Protein AF-A0A1Y1N274-F1 (afdb_monomer)

Sequence (161 aa):
GIPAISVYADGRWSKRSYGHSYNALSGTAVIIGMRTKQVLYLGVKNKYCSICARAVNRNEPAKEHLCYKNHDGSATTMEADILVDGFKQSEHNGLRYKRLIGDGDTNVMAKIRTMVPYGSTVEKVECVNHCLKNFTKNLYAIKKNVKGVTLRARQLLSPDK

Solvent-accessible surface area (backbone atoms only — not comparable to full-atom values): 9289 Å² total; per-residue (Å²): 132,75,52,67,42,49,28,36,42,56,66,50,55,79,45,88,53,93,86,80,56,74,72,35,48,33,28,35,25,39,34,27,34,60,86,78,69,41,82,75,37,77,37,76,35,16,60,58,44,73,64,52,53,51,15,61,75,67,77,44,83,56,73,93,70,93,74,70,52,73,42,87,72,59,39,79,48,34,39,36,52,36,48,40,53,46,54,48,51,33,47,77,72,57,32,42,68,40,30,46,32,24,74,88,59,64,66,37,57,54,48,28,39,74,74,28,98,68,23,77,69,44,42,82,40,74,35,66,71,57,53,51,53,54,53,52,53,51,54,56,52,54,53,73,71,40,90,94,63,55,72,70,68,39,55,73,74,47,82,86,128

Organism: Photinus pyralis (NCBI:txid7054)

Radius of gyration: 20.92 Å; Cα contacts (8 Å, |Δi|>4): 250; chains: 1; bounding box: 55×32×63 Å

pLDDT: mean 89.76, std 8.44, range [56.28, 98.0]

Structure (mmCIF, N/CA/C/O backbone):
data_AF-A0A1Y1N274-F1
#
_entry.id   AF-A0A1Y1N274-F1
#
loop_
_atom_site.group_PDB
_atom_site.id
_atom_site.type_symbol
_atom_site.label_atom_id
_atom_site.label_alt_id
_atom_site.label_comp_id
_atom_site.label_asym_id
_atom_site.label_entity_id
_atom_site.label_seq_id
_atom_site.pdbx_PDB_ins_code
_atom_site.Cartn_x
_atom_site.Cartn_y
_atom_site.Cartn_z
_atom_site.occupancy
_atom_site.B_iso_or_equiv
_atom_site.auth_seq_id
_atom_site.auth_comp_id
_atom_site.auth_asym_id
_atom_site.auth_atom_id
_atom_site.pdbx_PDB_model_num
ATOM 1 N N . GLY A 1 1 ? -25.002 1.516 -12.076 1.00 82.88 1 GLY A N 1
ATOM 2 C CA . GLY A 1 1 ? -23.921 2.216 -11.347 1.00 82.88 1 GLY A CA 1
ATOM 3 C C . GLY A 1 1 ? -22.775 1.256 -11.098 1.00 82.88 1 GLY A C 1
ATOM 4 O O . GLY A 1 1 ? -23.021 0.058 -11.108 1.00 82.88 1 GLY A O 1
ATOM 5 N N . ILE A 1 2 ? -21.550 1.752 -10.898 1.00 92.25 2 ILE A N 1
ATOM 6 C CA . ILE A 1 2 ? -20.383 0.901 -10.603 1.00 92.25 2 ILE A CA 1
ATOM 7 C C . ILE A 1 2 ? -20.463 0.437 -9.134 1.00 92.25 2 ILE A C 1
ATOM 9 O O . ILE A 1 2 ? -20.597 1.298 -8.258 1.00 92.25 2 ILE A O 1
ATOM 13 N N . PRO A 1 3 ? -20.423 -0.877 -8.835 1.00 95.00 3 PRO A N 1
ATOM 14 C CA . PRO A 1 3 ? -20.455 -1.378 -7.464 1.00 95.00 3 PRO A CA 1
ATOM 15 C C . PRO A 1 3 ? -19.247 -0.883 -6.665 1.00 95.00 3 PRO A C 1
ATOM 17 O O . PRO A 1 3 ? -18.145 -0.748 -7.197 1.00 95.00 3 PRO A O 1
ATOM 20 N N . ALA A 1 4 ? -19.447 -0.637 -5.370 1.00 96.12 4 ALA A N 1
ATOM 21 C CA . ALA A 1 4 ? -18.392 -0.158 -4.491 1.00 96.12 4 ALA A CA 1
ATOM 22 C C . ALA A 1 4 ? -18.300 -0.984 -3.204 1.00 96.12 4 ALA A C 1
ATOM 24 O O . ALA A 1 4 ? -19.317 -1.288 -2.581 1.00 96.12 4 ALA A O 1
ATOM 25 N N . ILE A 1 5 ? -17.079 -1.329 -2.793 1.00 97.25 5 ILE A N 1
ATOM 26 C CA . ILE A 1 5 ? -16.820 -2.186 -1.627 1.00 97.25 5 ILE A CA 1
ATOM 27 C C . ILE A 1 5 ? -15.818 -1.558 -0.658 1.00 97.25 5 ILE A C 1
ATOM 29 O O . ILE A 1 5 ? -15.102 -0.615 -0.987 1.00 97.25 5 ILE A O 1
ATOM 33 N N . SER A 1 6 ? -15.763 -2.095 0.558 1.00 97.69 6 SER A N 1
ATOM 34 C CA . SER A 1 6 ? -14.691 -1.809 1.514 1.00 97.69 6 SER A CA 1
ATOM 35 C C . SER A 1 6 ? -13.558 -2.815 1.344 1.00 97.69 6 SER A C 1
ATOM 37 O O . SER A 1 6 ? -13.808 -4.005 1.121 1.00 97.69 6 SER A O 1
ATOM 39 N N . VAL A 1 7 ? -12.323 -2.345 1.480 1.00 97.38 7 VAL A N 1
ATOM 40 C CA . VAL A 1 7 ? -11.117 -3.161 1.335 1.00 97.38 7 VAL A CA 1
ATOM 41 C C . VAL A 1 7 ? -10.163 -2.928 2.494 1.00 97.38 7 VAL A C 1
ATOM 43 O O . VAL A 1 7 ? -10.113 -1.835 3.055 1.00 97.38 7 VAL A O 1
ATOM 46 N N . TYR A 1 8 ? -9.408 -3.965 2.834 1.00 96.00 8 TYR A N 1
ATOM 47 C CA . TYR A 1 8 ? -8.184 -3.833 3.607 1.00 96.00 8 TYR A CA 1
ATOM 48 C C . TYR A 1 8 ? -7.013 -3.596 2.660 1.00 96.00 8 TYR A C 1
ATOM 50 O O . TYR A 1 8 ? -6.997 -4.161 1.563 1.00 96.00 8 TYR A O 1
ATOM 58 N N . ALA A 1 9 ? -6.029 -2.819 3.091 1.00 94.75 9 ALA A N 1
ATOM 59 C CA . ALA A 1 9 ? -4.746 -2.735 2.414 1.00 94.75 9 ALA A CA 1
ATOM 60 C C . ALA A 1 9 ? -3.601 -2.709 3.417 1.00 94.75 9 ALA A C 1
ATOM 62 O O . ALA A 1 9 ? -3.738 -2.131 4.495 1.00 94.75 9 ALA A O 1
ATOM 63 N N . ASP A 1 10 ? -2.498 -3.343 3.035 1.00 91.75 10 ASP A N 1
ATOM 64 C CA . ASP A 1 10 ? -1.258 -3.336 3.803 1.00 91.75 10 ASP A CA 1
ATOM 65 C C . ASP A 1 10 ? -0.051 -3.508 2.873 1.00 91.75 10 ASP A C 1
ATOM 67 O O . ASP A 1 10 ? -0.1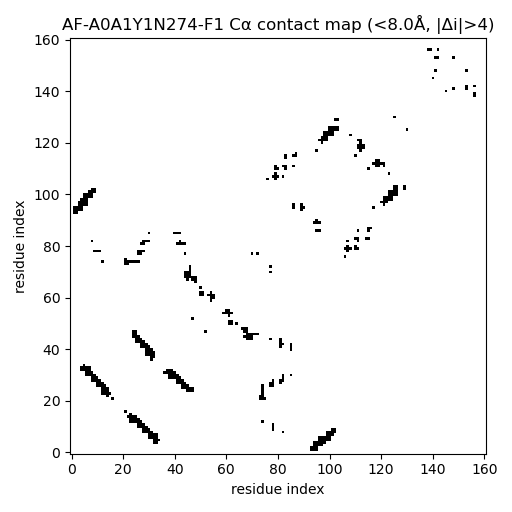44 -4.120 1.797 1.00 91.75 10 ASP A O 1
ATOM 71 N N . GLY A 1 11 ? 1.080 -2.967 3.312 1.00 91.50 11 GLY A N 1
ATOM 72 C CA . GLY A 1 11 ? 2.361 -2.967 2.632 1.00 91.50 11 GLY A CA 1
ATOM 73 C C . GLY A 1 11 ? 3.434 -3.707 3.427 1.00 91.50 11 GLY A C 1
ATOM 74 O O . GLY A 1 11 ? 3.537 -3.638 4.648 1.00 91.50 11 GLY A O 1
ATOM 75 N N . ARG A 1 12 ? 4.319 -4.403 2.718 1.00 91.19 12 ARG A N 1
ATOM 76 C CA . ARG A 1 12 ? 5.517 -5.023 3.275 1.00 91.19 12 ARG A CA 1
ATOM 77 C C . ARG A 1 12 ? 6.740 -4.643 2.465 1.00 91.19 12 ARG A C 1
ATOM 79 O O . ARG A 1 12 ? 6.718 -4.580 1.241 1.00 91.19 12 ARG A O 1
ATOM 86 N N . TRP A 1 13 ? 7.852 -4.491 3.168 1.00 92.12 13 TRP A N 1
ATOM 87 C CA . TRP A 1 13 ? 9.158 -4.239 2.580 1.00 92.12 13 TRP A CA 1
ATOM 88 C C . TRP A 1 13 ? 10.085 -5.436 2.756 1.00 92.12 13 TRP A C 1
ATOM 90 O O . TRP A 1 13 ? 10.025 -6.147 3.763 1.00 92.12 13 TRP A O 1
ATOM 100 N N . SER A 1 14 ? 10.985 -5.632 1.790 1.00 90.81 14 SER A N 1
ATOM 101 C CA . SER A 1 14 ? 11.998 -6.695 1.836 1.00 90.81 14 SER A CA 1
ATOM 102 C C . SER A 1 14 ? 13.004 -6.520 2.974 1.00 90.81 14 SER A C 1
ATOM 104 O O . SER A 1 14 ? 13.619 -7.487 3.415 1.00 90.81 14 SER A O 1
ATOM 106 N N . LYS A 1 15 ? 13.140 -5.295 3.493 1.00 86.75 15 LYS A N 1
ATOM 107 C CA . LYS A 1 15 ? 13.954 -4.977 4.663 1.00 86.75 15 LYS A CA 1
ATOM 108 C C . LYS A 1 15 ? 13.076 -4.403 5.766 1.00 86.75 15 LYS A C 1
ATOM 110 O O . LYS A 1 15 ? 12.412 -3.387 5.574 1.00 86.75 15 LYS A O 1
ATOM 115 N N . ARG A 1 16 ? 13.117 -5.030 6.943 1.00 75.69 16 ARG A N 1
ATOM 116 C CA . ARG A 1 16 ? 12.453 -4.514 8.143 1.00 75.69 16 ARG A CA 1
ATOM 117 C C . ARG A 1 16 ? 13.192 -3.277 8.657 1.00 75.69 16 ARG A C 1
ATOM 119 O O . ARG A 1 16 ? 14.416 -3.282 8.763 1.00 75.69 16 ARG A O 1
ATOM 126 N N . SER A 1 17 ? 12.440 -2.242 9.016 1.00 71.19 17 SER A N 1
ATOM 127 C CA . SER A 1 17 ? 12.945 -1.027 9.657 1.00 71.19 17 SER A CA 1
ATOM 128 C C . SER A 1 17 ? 12.174 -0.780 10.946 1.00 71.19 17 SER A C 1
ATOM 130 O O . SER A 1 17 ? 10.948 -0.818 10.942 1.00 71.19 17 SER A O 1
ATOM 132 N N . TYR A 1 18 ? 12.878 -0.497 12.041 1.00 67.88 18 TYR A N 1
ATOM 133 C CA . TYR A 1 18 ? 12.275 -0.060 13.307 1.00 67.88 18 TYR A CA 1
ATOM 134 C C . TYR A 1 18 ? 12.257 1.474 13.416 1.00 67.88 18 TYR A C 1
ATOM 136 O O . TYR A 1 18 ? 12.542 2.031 14.467 1.00 67.88 18 TYR A O 1
ATOM 144 N N . GLY A 1 19 ? 11.971 2.164 12.306 1.00 63.94 19 GLY A N 1
ATOM 145 C CA . GLY A 1 19 ? 11.900 3.630 12.255 1.00 63.94 19 GLY A CA 1
ATOM 146 C C . GLY A 1 19 ? 13.214 4.346 11.926 1.00 63.94 19 GLY A C 1
ATOM 147 O O . GLY A 1 19 ? 13.249 5.572 11.954 1.00 63.94 19 GLY A O 1
ATOM 148 N N . HIS A 1 20 ? 14.276 3.609 11.581 1.00 66.69 20 HIS A N 1
ATOM 149 C CA . HIS A 1 20 ? 15.616 4.178 11.358 1.00 66.69 20 HIS A CA 1
ATOM 150 C C . HIS A 1 20 ? 16.167 3.991 9.935 1.00 66.69 20 HIS A C 1
ATOM 152 O O . HIS A 1 20 ? 17.105 4.678 9.552 1.00 66.69 20 HIS A O 1
ATOM 158 N N . SER A 1 21 ? 15.615 3.075 9.130 1.00 70.38 21 SER A N 1
ATOM 159 C CA . SER A 1 21 ? 16.195 2.699 7.831 1.00 70.38 21 SER A CA 1
ATOM 160 C C . SER A 1 21 ? 15.124 2.499 6.752 1.00 70.38 21 SER A C 1
ATOM 162 O O . SER A 1 21 ? 14.665 1.386 6.525 1.00 70.38 21 SER A O 1
ATOM 164 N N . TYR A 1 22 ? 14.751 3.556 6.029 1.00 77.62 22 TYR A N 1
ATOM 165 C CA . TYR A 1 22 ? 13.738 3.523 4.955 1.00 77.62 22 TYR A CA 1
ATOM 166 C C . TYR A 1 22 ? 14.330 3.208 3.565 1.00 77.62 22 TYR A C 1
ATOM 168 O O . TYR A 1 22 ? 13.988 3.841 2.566 1.00 77.62 22 TYR A O 1
ATOM 176 N N . ASN A 1 23 ? 15.256 2.248 3.492 1.00 86.00 23 ASN A N 1
ATOM 177 C CA . ASN A 1 23 ? 16.044 1.948 2.287 1.00 86.00 23 ASN A CA 1
ATOM 178 C C . ASN A 1 23 ? 15.798 0.548 1.708 1.00 86.00 23 ASN A C 1
ATOM 180 O O . ASN A 1 23 ? 16.678 -0.019 1.062 1.00 86.00 23 ASN A O 1
ATOM 184 N N . ALA A 1 24 ? 14.618 -0.023 1.945 1.00 90.69 24 ALA A N 1
ATOM 185 C CA . ALA A 1 24 ? 14.246 -1.279 1.312 1.00 90.69 24 ALA A CA 1
ATOM 186 C C . ALA A 1 24 ? 14.270 -1.150 -0.221 1.00 90.69 24 ALA A C 1
ATOM 188 O O . ALA A 1 24 ? 13.827 -0.150 -0.792 1.00 90.69 24 ALA A O 1
ATOM 189 N N . LEU A 1 25 ? 14.813 -2.176 -0.874 1.00 93.12 25 LEU A N 1
ATOM 190 C CA . LEU A 1 25 ? 14.973 -2.217 -2.328 1.00 93.12 25 LEU A CA 1
ATOM 191 C C . LEU A 1 25 ? 13.743 -2.784 -3.037 1.00 93.12 25 LEU A C 1
ATOM 193 O O . LEU A 1 25 ? 13.600 -2.579 -4.239 1.00 93.12 25 LEU A O 1
ATOM 197 N N . SER A 1 26 ? 12.858 -3.446 -2.295 1.00 93.75 26 SER A N 1
ATOM 198 C CA . SER A 1 26 ? 11.611 -4.000 -2.807 1.00 93.75 26 SER A CA 1
ATOM 199 C C . SER A 1 26 ? 10.493 -3.796 -1.795 1.00 93.75 26 SER A C 1
ATOM 201 O O . SER A 1 26 ? 10.712 -3.893 -0.581 1.00 93.75 26 SER A O 1
ATOM 203 N N . GLY A 1 27 ? 9.303 -3.536 -2.314 1.00 94.56 27 GLY A N 1
ATOM 204 C CA . GLY A 1 27 ? 8.067 -3.394 -1.565 1.00 94.56 27 GLY A CA 1
ATOM 205 C C . GLY A 1 27 ? 6.944 -4.141 -2.266 1.00 94.56 27 GLY A C 1
ATOM 206 O O . GLY A 1 27 ? 6.920 -4.269 -3.491 1.00 94.56 27 GLY A O 1
ATOM 207 N N . THR A 1 28 ? 6.016 -4.650 -1.478 1.00 95.38 28 THR A N 1
ATOM 208 C CA . THR A 1 28 ? 4.832 -5.366 -1.938 1.00 95.38 28 THR A CA 1
ATOM 209 C C . THR A 1 28 ? 3.651 -4.838 -1.158 1.00 95.38 28 THR A C 1
ATOM 211 O O . THR A 1 28 ? 3.765 -4.660 0.047 1.00 95.38 28 THR A O 1
ATOM 214 N N . ALA A 1 29 ? 2.526 -4.599 -1.815 1.00 95.56 29 ALA A N 1
ATOM 215 C CA . ALA A 1 29 ? 1.293 -4.250 -1.128 1.00 95.56 29 ALA A CA 1
ATOM 216 C C . ALA A 1 29 ? 0.135 -5.056 -1.701 1.00 95.56 29 ALA A C 1
ATOM 218 O O . ALA A 1 29 ? 0.150 -5.461 -2.870 1.00 95.56 29 ALA A O 1
ATOM 219 N N . VAL A 1 30 ? -0.844 -5.314 -0.845 1.00 96.94 30 VAL A N 1
ATOM 220 C CA . VAL A 1 30 ? -1.997 -6.156 -1.147 1.00 96.94 30 VAL A CA 1
ATOM 221 C C . VAL A 1 30 ? -3.280 -5.397 -0.844 1.00 96.94 30 VAL A C 1
ATOM 223 O O . VAL A 1 30 ? -3.353 -4.658 0.133 1.00 96.94 30 VAL A O 1
ATOM 226 N N . ILE A 1 31 ? -4.299 -5.596 -1.677 1.00 97.50 31 ILE A N 1
ATOM 227 C CA . ILE A 1 31 ? -5.668 -5.144 -1.425 1.00 97.50 31 ILE A CA 1
ATOM 228 C C . ILE A 1 31 ? -6.531 -6.384 -1.242 1.00 97.50 31 ILE A C 1
ATOM 230 O O . ILE A 1 31 ? -6.539 -7.277 -2.090 1.00 97.50 31 ILE A O 1
ATOM 234 N N . ILE A 1 32 ? -7.264 -6.444 -0.135 1.00 97.81 32 ILE A N 1
ATOM 235 C CA . ILE A 1 32 ? -8.086 -7.593 0.249 1.00 97.81 32 ILE A CA 1
ATOM 236 C C . ILE A 1 32 ? -9.528 -7.131 0.440 1.00 97.81 32 ILE A C 1
ATOM 238 O O . ILE A 1 32 ? -9.795 -6.149 1.130 1.00 97.81 32 ILE A O 1
ATOM 242 N N . GLY A 1 33 ? -10.489 -7.851 -0.135 1.00 97.62 33 GLY A N 1
ATOM 243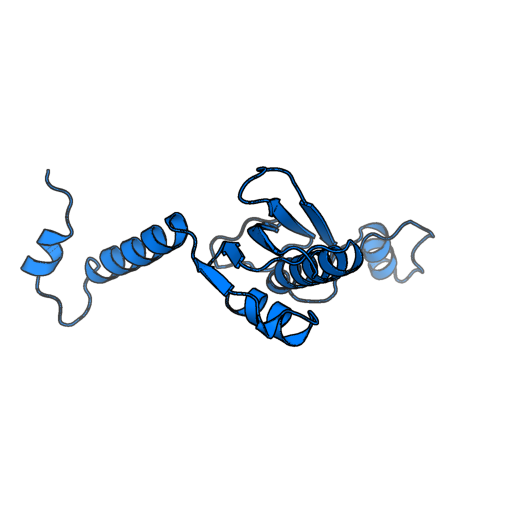 C CA . GLY A 1 33 ? -11.908 -7.546 0.035 1.00 97.62 33 GLY A CA 1
ATOM 244 C C . GLY A 1 33 ? -12.341 -7.700 1.493 1.00 97.62 33 GLY A C 1
ATOM 245 O O . GLY A 1 33 ? -12.178 -8.768 2.083 1.00 97.62 33 GLY A O 1
ATOM 246 N N . MET A 1 34 ? -12.947 -6.666 2.086 1.00 96.75 34 MET A N 1
ATOM 247 C CA . MET A 1 34 ? -13.308 -6.694 3.509 1.00 96.75 34 MET A CA 1
ATOM 248 C C . MET A 1 34 ? -14.293 -7.821 3.838 1.00 96.75 34 MET A C 1
ATOM 250 O O . MET A 1 34 ? -14.173 -8.463 4.883 1.00 96.75 34 MET A O 1
ATOM 254 N N . ARG A 1 35 ? -15.266 -8.055 2.949 1.00 96.56 35 ARG A N 1
ATOM 255 C CA . ARG A 1 35 ? -16.316 -9.068 3.121 1.00 96.56 35 ARG A CA 1
ATOM 256 C C . ARG A 1 35 ? -15.868 -10.454 2.667 1.00 96.56 35 ARG A C 1
ATOM 258 O O . ARG A 1 35 ? -16.069 -11.413 3.397 1.00 96.56 35 ARG A O 1
ATOM 265 N N . THR A 1 36 ? -15.274 -10.551 1.479 1.00 96.56 36 THR A N 1
ATOM 266 C CA . THR A 1 36 ? -14.893 -11.835 0.866 1.00 96.56 36 THR A CA 1
ATOM 267 C C . THR A 1 36 ? -13.607 -12.410 1.442 1.00 96.56 36 THR A C 1
ATOM 269 O O . THR A 1 36 ? -13.374 -13.604 1.312 1.00 96.56 36 THR A O 1
ATOM 272 N N . LYS A 1 37 ? -12.762 -11.565 2.052 1.00 96.94 37 LYS A N 1
ATOM 273 C CA . LYS A 1 37 ? -11.408 -11.905 2.517 1.00 96.94 37 LYS A CA 1
ATOM 274 C C . LYS A 1 37 ? -10.478 -12.400 1.402 1.00 96.94 37 LYS A C 1
ATOM 276 O O . LYS A 1 37 ? -9.420 -12.951 1.683 1.00 96.94 37 LYS A O 1
ATOM 281 N N . GLN A 1 38 ? -10.851 -12.180 0.143 1.00 97.25 38 GLN A N 1
ATOM 282 C CA . GLN A 1 38 ? -10.056 -12.565 -1.018 1.00 97.25 38 GLN A CA 1
ATOM 283 C C . GLN A 1 38 ? -9.082 -11.457 -1.405 1.00 97.25 38 GLN A C 1
ATOM 285 O O . GLN A 1 38 ? -9.390 -10.270 -1.261 1.00 97.25 38 GLN A O 1
ATOM 290 N N . VAL A 1 39 ? -7.925 -11.855 -1.930 1.00 97.19 39 VAL A N 1
ATOM 291 C CA . VAL A 1 39 ? -6.955 -10.934 -2.525 1.00 97.19 39 VAL A CA 1
ATOM 292 C C . VAL A 1 39 ? -7.541 -10.390 -3.823 1.00 97.19 39 VAL A C 1
ATOM 294 O O . VAL A 1 39 ? -7.823 -11.146 -4.747 1.00 97.19 39 VAL A O 1
ATOM 297 N N . LEU A 1 40 ? -7.741 -9.077 -3.871 1.00 97.31 40 LEU A N 1
ATOM 298 C CA . LEU A 1 40 ? -8.251 -8.360 -5.039 1.00 97.31 40 LEU A CA 1
ATOM 299 C C . LEU A 1 40 ? -7.117 -7.797 -5.892 1.00 97.31 40 LEU A C 1
ATOM 301 O O . LEU A 1 40 ? -7.276 -7.623 -7.095 1.00 97.31 40 LEU A O 1
ATOM 305 N N . TYR A 1 41 ? -5.983 -7.493 -5.263 1.00 98.00 41 TYR A N 1
ATOM 306 C CA . TYR A 1 41 ? -4.812 -6.970 -5.944 1.00 98.00 41 TYR A CA 1
ATOM 307 C C . TYR A 1 41 ? -3.543 -7.282 -5.156 1.00 98.00 41 TYR A C 1
ATOM 309 O O . TYR A 1 41 ? -3.536 -7.199 -3.927 1.00 98.00 41 TYR A O 1
ATOM 317 N N . LEU A 1 42 ? -2.468 -7.594 -5.871 1.00 97.31 42 LEU A N 1
ATOM 318 C CA . LEU A 1 42 ? -1.116 -7.730 -5.345 1.00 97.31 42 LEU A CA 1
ATOM 319 C C . LEU A 1 42 ? -0.186 -7.007 -6.312 1.00 97.31 42 LEU A C 1
ATOM 321 O O . LEU A 1 42 ? -0.150 -7.345 -7.493 1.00 97.31 42 LEU A O 1
ATOM 325 N N . GLY A 1 43 ? 0.586 -6.048 -5.816 1.00 96.88 43 GLY A N 1
ATOM 326 C CA . GLY A 1 43 ? 1.596 -5.387 -6.632 1.00 96.88 43 GLY A CA 1
ATOM 327 C C . GLY A 1 43 ? 2.955 -5.370 -5.958 1.00 96.88 43 GLY A C 1
ATOM 328 O O . GLY A 1 43 ? 3.069 -5.390 -4.732 1.00 96.88 43 GLY A O 1
ATOM 329 N N . VAL A 1 44 ? 3.993 -5.344 -6.791 1.00 96.25 44 VAL A N 1
ATOM 330 C CA . VAL A 1 44 ? 5.395 -5.367 -6.371 1.00 96.25 44 VAL A CA 1
ATOM 331 C C . VAL A 1 44 ? 6.131 -4.209 -7.032 1.00 96.25 44 VAL A C 1
ATOM 333 O O . VAL A 1 44 ? 6.074 -4.033 -8.251 1.00 96.25 44 VAL A O 1
ATOM 336 N N . LYS A 1 45 ? 6.851 -3.431 -6.222 1.00 95.75 45 LYS A N 1
ATOM 337 C CA . LYS A 1 45 ? 7.735 -2.357 -6.676 1.00 95.75 45 LYS A CA 1
ATOM 338 C C . LYS A 1 45 ? 9.169 -2.672 -6.276 1.00 95.75 45 LYS A C 1
ATOM 340 O O . LYS A 1 45 ? 9.444 -2.927 -5.105 1.00 95.75 45 LYS A O 1
ATOM 345 N N . ASN A 1 46 ? 10.091 -2.630 -7.233 1.00 94.94 46 ASN A N 1
ATOM 346 C CA . ASN A 1 46 ? 11.512 -2.878 -7.020 1.00 94.94 46 ASN A CA 1
ATOM 347 C C . ASN A 1 46 ? 12.348 -1.696 -7.508 1.00 94.94 46 ASN A C 1
ATOM 349 O O . ASN A 1 46 ? 12.197 -1.222 -8.631 1.00 94.94 46 ASN A O 1
ATOM 353 N N . LYS A 1 47 ? 13.300 -1.292 -6.671 1.00 93.94 47 LYS A N 1
ATOM 354 C CA . LYS A 1 47 ? 14.343 -0.300 -6.964 1.00 93.94 47 LYS A CA 1
ATOM 355 C C . LYS A 1 47 ? 15.638 -0.916 -7.463 1.00 93.94 47 LYS A C 1
ATOM 357 O O . LYS A 1 47 ? 16.513 -0.203 -7.946 1.00 93.94 47 LYS A O 1
ATOM 362 N N . TYR A 1 48 ? 15.792 -2.223 -7.293 1.00 92.69 48 TYR A N 1
ATOM 363 C CA . TYR A 1 48 ? 17.045 -2.911 -7.539 1.00 92.69 48 TYR A CA 1
ATOM 364 C C . TYR A 1 48 ? 16.866 -4.043 -8.540 1.00 92.69 48 TYR A C 1
ATOM 366 O O . TYR A 1 48 ? 15.951 -4.853 -8.426 1.00 92.69 48 TYR A O 1
ATOM 374 N N . CYS A 1 49 ? 17.798 -4.114 -9.485 1.00 94.44 49 CYS A N 1
ATOM 375 C CA . CYS A 1 49 ? 18.018 -5.268 -10.338 1.00 94.44 49 CYS A CA 1
ATOM 376 C C . CYS A 1 49 ? 19.512 -5.599 -10.298 1.00 94.44 49 CYS A C 1
ATOM 378 O O . CYS A 1 49 ? 20.346 -4.727 -10.549 1.00 94.44 49 CYS A O 1
ATOM 380 N N . SER A 1 50 ? 19.855 -6.850 -9.988 1.00 93.38 50 SER A N 1
ATOM 381 C CA . SER A 1 50 ? 21.247 -7.292 -9.850 1.00 93.38 50 SER A CA 1
ATOM 382 C C . SER A 1 50 ? 22.018 -7.232 -11.169 1.00 93.38 50 SER A C 1
ATOM 384 O O . SER A 1 50 ? 23.193 -6.874 -11.168 1.00 93.38 50 SER A O 1
ATOM 386 N N . ILE A 1 51 ? 21.361 -7.533 -12.293 1.00 94.50 51 ILE A N 1
ATOM 387 C CA . ILE A 1 51 ? 21.963 -7.482 -13.631 1.00 94.50 51 ILE A CA 1
ATOM 388 C C . ILE A 1 51 ? 22.295 -6.030 -13.991 1.00 94.50 51 ILE A C 1
ATOM 390 O O . ILE A 1 51 ? 23.438 -5.735 -14.333 1.00 94.50 51 ILE A O 1
ATOM 394 N N . CYS A 1 52 ? 21.338 -5.115 -13.806 1.00 94.06 52 CYS A N 1
ATOM 395 C CA . CYS A 1 52 ? 21.551 -3.682 -14.022 1.00 94.06 52 CYS A CA 1
ATOM 396 C C . CYS A 1 52 ? 22.649 -3.122 -13.106 1.00 94.06 52 CYS A C 1
ATOM 398 O O . CYS A 1 52 ? 23.548 -2.430 -13.569 1.00 94.06 52 CYS A O 1
ATOM 400 N N . ALA A 1 53 ? 22.606 -3.443 -11.809 1.00 94.00 53 ALA A N 1
ATOM 401 C CA . ALA A 1 53 ? 23.577 -2.934 -10.843 1.00 94.00 53 ALA A CA 1
ATOM 402 C C . ALA A 1 53 ? 25.007 -3.402 -11.151 1.00 94.00 53 ALA A C 1
ATOM 404 O O . ALA A 1 53 ? 25.952 -2.628 -11.018 1.00 94.00 53 ALA A O 1
ATOM 405 N N . ARG A 1 54 ? 25.177 -4.656 -11.591 1.00 95.19 54 ARG A N 1
ATOM 406 C CA . ARG A 1 54 ? 26.484 -5.182 -12.010 1.00 95.19 54 ARG A CA 1
ATOM 407 C C . ARG A 1 54 ? 27.000 -4.504 -13.273 1.00 95.19 54 ARG A C 1
ATOM 409 O O . ARG A 1 54 ? 28.188 -4.218 -13.328 1.00 95.19 54 ARG A O 1
ATOM 416 N N . ALA A 1 55 ? 26.131 -4.258 -14.250 1.00 95.12 55 ALA A N 1
ATOM 417 C CA . ALA A 1 55 ? 26.496 -3.586 -15.494 1.00 95.12 55 ALA A CA 1
ATOM 418 C C . ALA A 1 55 ? 26.991 -2.155 -15.236 1.00 95.12 55 ALA A C 1
ATOM 420 O O . ALA A 1 55 ? 28.085 -1.798 -15.661 1.00 95.12 55 ALA A O 1
ATOM 421 N N . VAL A 1 56 ? 26.261 -1.399 -14.405 1.00 94.75 56 VAL A N 1
ATOM 422 C CA . VAL A 1 56 ? 26.681 -0.065 -13.939 1.00 94.75 56 VAL A CA 1
ATOM 423 C C . VAL A 1 56 ? 28.037 -0.124 -13.232 1.00 94.75 56 VAL A C 1
ATOM 425 O O . VAL A 1 56 ? 28.915 0.672 -13.535 1.00 94.75 56 VAL A O 1
ATOM 428 N N . ASN A 1 57 ? 28.246 -1.094 -12.335 1.00 95.12 57 ASN A N 1
ATOM 429 C CA . ASN A 1 57 ? 29.515 -1.232 -11.611 1.00 95.12 57 ASN A CA 1
ATOM 430 C C . ASN A 1 57 ? 30.704 -1.611 -12.517 1.00 95.12 57 ASN A C 1
ATOM 432 O O . ASN A 1 57 ? 31.851 -1.356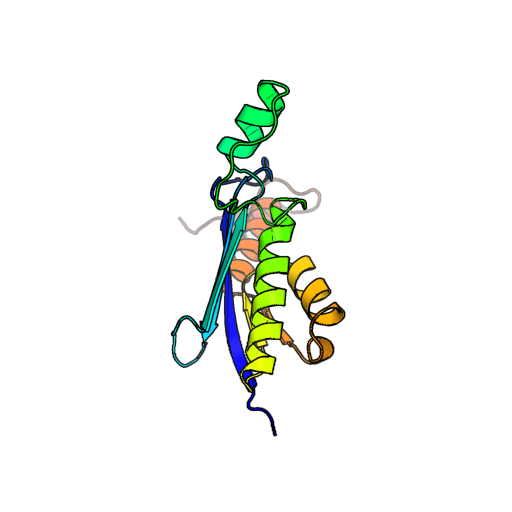 -12.171 1.00 95.12 57 ASN A O 1
ATOM 436 N N . ARG A 1 58 ? 30.442 -2.246 -13.665 1.00 95.50 58 ARG A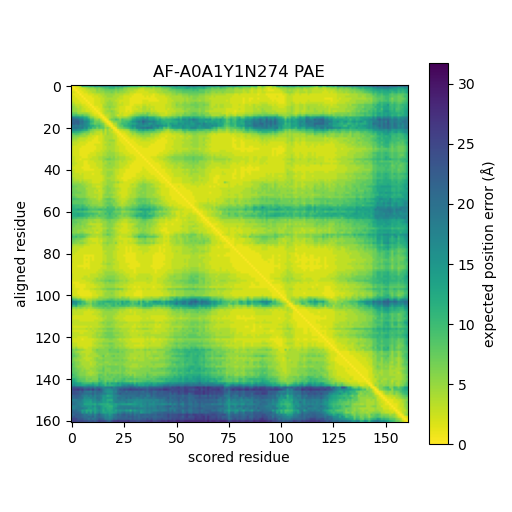 N 1
ATOM 437 C CA . ARG A 1 58 ? 31.458 -2.610 -14.666 1.00 95.50 58 ARG A CA 1
ATOM 438 C C . ARG A 1 58 ? 31.621 -1.568 -15.770 1.00 95.50 58 ARG A C 1
ATOM 440 O O . ARG A 1 58 ? 32.485 -1.736 -16.617 1.00 95.50 58 ARG A O 1
ATOM 447 N N . ASN A 1 59 ? 30.812 -0.509 -15.754 1.00 94.69 59 ASN A N 1
ATOM 448 C CA . ASN A 1 59 ? 30.736 0.482 -16.823 1.00 94.69 59 ASN A CA 1
ATOM 449 C C . ASN A 1 59 ? 30.428 -0.142 -18.203 1.00 94.69 59 ASN A C 1
ATOM 451 O O . ASN A 1 59 ? 30.916 0.310 -19.236 1.00 94.69 59 ASN A O 1
ATOM 455 N N . GLU A 1 60 ? 29.612 -1.198 -18.201 1.00 95.31 60 GLU A N 1
ATOM 456 C CA . GLU A 1 60 ? 29.200 -1.970 -19.376 1.00 95.31 60 GLU A CA 1
ATOM 457 C C . GLU A 1 60 ? 27.682 -1.836 -19.591 1.00 95.31 60 GLU A C 1
ATOM 459 O O . GLU A 1 60 ? 26.937 -1.618 -18.627 1.00 95.31 60 GLU A O 1
ATOM 464 N N . PRO A 1 61 ? 27.176 -2.009 -20.827 1.00 92.69 61 PRO A N 1
ATOM 465 C CA . PRO A 1 61 ? 25.740 -2.105 -21.051 1.00 92.69 61 PRO A CA 1
ATOM 466 C C . PRO A 1 61 ? 25.157 -3.326 -20.327 1.00 92.69 61 PRO A C 1
ATOM 468 O O . PRO A 1 61 ? 25.751 -4.407 -20.287 1.00 92.69 61 PRO A O 1
ATOM 471 N N . ALA A 1 62 ? 23.964 -3.163 -19.749 1.00 91.81 62 ALA A N 1
ATOM 472 C CA . ALA A 1 62 ? 23.269 -4.275 -19.117 1.00 91.81 62 ALA A CA 1
ATOM 473 C C . ALA A 1 62 ? 22.932 -5.339 -20.164 1.00 91.81 62 ALA A C 1
ATOM 475 O O . ALA A 1 62 ? 22.340 -5.036 -21.197 1.00 91.81 62 ALA A O 1
ATOM 476 N N . LYS A 1 63 ? 23.287 -6.595 -19.868 1.00 93.06 63 LYS A N 1
ATOM 477 C CA . LYS A 1 63 ? 22.859 -7.748 -20.670 1.00 93.06 63 LYS A CA 1
ATOM 478 C C . LYS A 1 63 ? 21.339 -7.742 -20.806 1.00 93.06 63 LYS A C 1
ATOM 480 O O . LYS A 1 63 ? 20.648 -7.370 -19.855 1.00 93.06 63 LYS A O 1
ATOM 485 N N . GLU A 1 64 ? 20.832 -8.184 -21.950 1.00 94.94 64 GLU A N 1
ATOM 486 C CA . GLU A 1 64 ? 19.395 -8.331 -22.162 1.00 94.94 64 GLU A CA 1
ATOM 487 C C . GLU A 1 64 ? 18.796 -9.254 -21.089 1.00 94.94 64 GLU A C 1
ATOM 489 O O . GLU A 1 64 ? 19.304 -10.346 -20.826 1.00 94.94 64 GLU A O 1
ATOM 494 N N . HIS A 1 65 ? 17.767 -8.769 -20.396 1.00 94.06 65 HIS A N 1
ATOM 495 C CA . HIS A 1 65 ? 17.070 -9.511 -19.352 1.00 94.06 65 HIS A CA 1
ATOM 496 C C . HIS A 1 65 ? 15.695 -8.903 -19.086 1.00 94.06 65 HIS A C 1
ATOM 498 O O . HIS A 1 65 ? 15.461 -7.716 -19.317 1.00 94.06 65 HIS A O 1
ATOM 504 N N . LEU A 1 66 ? 14.808 -9.703 -18.493 1.00 93.94 66 LEU A N 1
ATOM 505 C CA . LEU A 1 66 ? 13.552 -9.208 -17.948 1.00 93.94 66 LEU A CA 1
ATOM 506 C C . LEU A 1 66 ? 13.825 -8.415 -16.661 1.00 93.94 66 LEU A C 1
ATOM 508 O O . LEU A 1 66 ? 14.061 -8.983 -15.591 1.00 93.94 66 LEU A O 1
ATOM 512 N N . CYS A 1 67 ? 13.850 -7.089 -16.777 1.00 93.06 67 CYS A N 1
ATOM 513 C CA . CYS A 1 67 ? 14.129 -6.203 -15.656 1.00 93.06 67 CYS A CA 1
ATOM 514 C C . CYS A 1 67 ? 12.861 -5.925 -14.844 1.00 93.06 67 CYS A C 1
ATOM 516 O O . CYS A 1 67 ? 11.916 -5.310 -15.329 1.00 93.06 67 CYS A O 1
ATOM 518 N N . TYR A 1 68 ? 12.871 -6.318 -13.571 1.00 92.19 68 TYR A N 1
ATOM 519 C CA . TYR A 1 68 ? 11.773 -6.041 -12.639 1.00 92.19 68 TYR A CA 1
ATOM 520 C C . TYR A 1 68 ? 11.945 -4.734 -11.856 1.00 92.19 68 TYR A C 1
ATOM 522 O O . TYR A 1 68 ? 11.142 -4.459 -10.961 1.00 92.19 68 TYR A O 1
ATOM 530 N N . LYS A 1 69 ? 12.988 -3.940 -12.150 1.00 93.62 69 LYS A N 1
ATOM 531 C CA . LYS A 1 69 ? 13.161 -2.601 -11.574 1.00 93.62 69 LYS A CA 1
ATOM 532 C C . LYS A 1 69 ? 12.105 -1.678 -12.185 1.00 93.62 69 LYS A C 1
ATOM 534 O O . LYS A 1 69 ? 12.160 -1.380 -13.370 1.00 93.62 69 LYS A O 1
ATOM 539 N N . ASN A 1 70 ? 11.160 -1.232 -11.370 1.00 94.56 70 ASN A N 1
ATOM 540 C CA . ASN A 1 70 ? 9.977 -0.481 -11.801 1.00 94.56 70 ASN A CA 1
ATOM 541 C C . ASN A 1 70 ? 9.615 0.661 -10.830 1.00 94.56 70 ASN A C 1
ATOM 543 O O . ASN A 1 70 ? 8.487 1.153 -10.838 1.00 94.56 70 ASN A O 1
ATOM 547 N N . HIS A 1 71 ? 10.549 1.043 -9.955 1.00 93.25 71 HIS A N 1
ATOM 548 C CA . HIS A 1 71 ? 10.369 2.103 -8.970 1.00 93.25 71 HIS A CA 1
ATOM 549 C C . HIS A 1 71 ? 11.673 2.860 -8.757 1.00 93.25 71 HIS A C 1
ATOM 551 O O . HIS A 1 71 ? 12.691 2.249 -8.437 1.00 93.25 71 HIS A O 1
ATOM 557 N N . ASP A 1 72 ? 11.632 4.185 -8.863 1.00 90.19 72 ASP A N 1
ATOM 558 C CA . ASP A 1 72 ? 12.794 5.047 -8.604 1.00 90.19 72 ASP A CA 1
ATOM 559 C C . ASP A 1 72 ? 12.629 5.907 -7.333 1.00 90.19 72 ASP A C 1
ATOM 561 O O . ASP A 1 72 ? 13.602 6.460 -6.821 1.00 90.19 72 ASP A O 1
ATOM 565 N N . GLY A 1 73 ? 11.423 5.957 -6.751 1.00 88.62 73 GLY A N 1
ATOM 566 C CA . GLY A 1 73 ? 11.118 6.724 -5.537 1.00 88.62 73 GLY A CA 1
ATOM 567 C C . GLY A 1 73 ? 11.707 6.147 -4.240 1.00 88.62 73 GLY A C 1
ATOM 568 O O . GLY A 1 73 ? 12.458 5.166 -4.220 1.00 88.62 73 GLY A O 1
ATOM 569 N N . SER A 1 74 ? 11.363 6.739 -3.092 1.00 89.00 74 SER A N 1
ATOM 570 C CA . SER A 1 74 ? 11.740 6.202 -1.772 1.00 89.00 74 SER A CA 1
ATOM 571 C C . SER A 1 74 ? 11.063 4.850 -1.504 1.00 89.00 74 SER A C 1
ATOM 573 O O . SER A 1 74 ? 10.037 4.534 -2.106 1.00 89.00 74 SER A O 1
ATOM 575 N N . ALA A 1 75 ? 11.580 4.062 -0.554 1.00 86.44 75 ALA A N 1
ATOM 576 C CA . ALA A 1 75 ? 10.902 2.828 -0.149 1.00 86.44 75 ALA A CA 1
ATOM 577 C C . ALA A 1 75 ? 9.477 3.109 0.363 1.00 86.44 75 ALA A C 1
ATOM 579 O O . ALA A 1 75 ? 8.550 2.382 0.028 1.00 86.44 75 ALA A O 1
ATOM 580 N N . THR A 1 76 ? 9.285 4.210 1.094 1.00 84.62 76 THR A N 1
ATOM 581 C CA . THR A 1 76 ? 7.981 4.616 1.649 1.00 84.62 76 THR A CA 1
ATOM 582 C C . THR A 1 76 ? 6.936 4.949 0.584 1.00 84.62 76 THR A C 1
ATOM 584 O O . THR A 1 76 ? 5.746 4.861 0.850 1.00 84.62 76 THR A O 1
ATOM 587 N N . THR A 1 77 ? 7.352 5.308 -0.634 1.00 90.19 77 THR A N 1
ATOM 588 C CA . THR A 1 77 ? 6.410 5.605 -1.731 1.00 90.19 77 THR A CA 1
ATOM 589 C C . THR A 1 77 ? 5.901 4.365 -2.459 1.00 90.19 77 THR A C 1
ATOM 591 O O . THR A 1 77 ? 4.858 4.451 -3.099 1.00 90.19 77 THR A O 1
ATOM 594 N N . MET A 1 78 ? 6.584 3.220 -2.324 1.00 93.19 78 MET A N 1
ATOM 595 C CA . MET A 1 78 ? 6.236 1.981 -3.028 1.00 93.19 78 MET A CA 1
ATOM 596 C C . MET A 1 78 ? 4.813 1.525 -2.728 1.00 93.19 78 MET A C 1
ATOM 598 O O . MET A 1 78 ? 4.073 1.218 -3.653 1.00 93.19 78 MET A O 1
ATOM 602 N N . GLU A 1 79 ? 4.431 1.489 -1.450 1.00 93.12 79 GLU A N 1
ATOM 603 C CA . GLU A 1 79 ? 3.090 1.066 -1.048 1.00 93.12 79 GLU A CA 1
ATOM 604 C C . GLU A 1 79 ? 2.030 1.960 -1.689 1.00 93.12 79 GLU A C 1
ATOM 606 O O . GLU A 1 79 ? 1.124 1.464 -2.349 1.00 93.12 79 GLU A O 1
ATOM 611 N N . ALA A 1 80 ? 2.181 3.279 -1.570 1.00 93.06 80 ALA A N 1
ATOM 612 C CA . ALA A 1 80 ? 1.220 4.215 -2.132 1.00 93.06 80 ALA A CA 1
ATOM 613 C C . ALA A 1 80 ? 1.092 4.076 -3.660 1.00 93.06 80 ALA A C 1
ATOM 615 O O . ALA A 1 80 ? -0.022 4.115 -4.172 1.00 93.06 80 ALA A O 1
ATOM 616 N N . ASP A 1 81 ? 2.200 3.865 -4.378 1.00 94.81 81 ASP A N 1
ATOM 617 C CA . ASP A 1 81 ? 2.168 3.648 -5.830 1.00 94.81 81 ASP A CA 1
ATOM 618 C C . ASP A 1 81 ? 1.489 2.323 -6.196 1.00 94.81 81 ASP A C 1
ATOM 620 O O . ASP A 1 81 ? 0.665 2.284 -7.106 1.00 94.81 81 ASP A O 1
ATOM 624 N N . ILE A 1 82 ? 1.760 1.250 -5.445 1.00 96.12 82 ILE A N 1
ATOM 625 C CA . ILE A 1 82 ? 1.089 -0.046 -5.626 1.00 96.12 82 ILE A CA 1
ATOM 626 C C . ILE A 1 82 ? -0.418 0.091 -5.399 1.00 96.12 82 ILE A C 1
ATOM 628 O O . ILE A 1 82 ? -1.210 -0.416 -6.192 1.00 96.12 82 ILE A O 1
ATOM 632 N N . LEU A 1 83 ? -0.827 0.770 -4.327 1.00 95.88 83 LEU A N 1
ATOM 633 C CA . LEU A 1 83 ? -2.239 0.939 -4.005 1.00 95.88 83 LEU A CA 1
ATOM 634 C C . LEU A 1 83 ? -2.950 1.818 -5.036 1.00 95.88 83 LEU A C 1
ATOM 636 O O . LEU A 1 83 ? -4.051 1.472 -5.448 1.00 95.88 83 LEU A O 1
ATOM 640 N N . VAL A 1 84 ? -2.327 2.892 -5.530 1.00 96.00 84 VAL A N 1
ATOM 641 C CA . VAL A 1 84 ? -2.891 3.685 -6.637 1.00 96.00 84 VAL A CA 1
ATOM 642 C C . VAL A 1 84 ? -3.117 2.821 -7.878 1.00 96.00 84 VAL A C 1
ATOM 644 O O . VAL A 1 84 ? -4.199 2.890 -8.464 1.00 96.00 84 VAL A O 1
ATOM 647 N N . ASP A 1 85 ? -2.143 1.986 -8.251 1.00 97.00 85 ASP A N 1
ATOM 648 C CA . ASP A 1 85 ? -2.271 1.070 -9.390 1.00 97.00 85 ASP A CA 1
ATOM 649 C C . ASP A 1 85 ? -3.451 0.098 -9.187 1.00 97.00 85 ASP A C 1
ATOM 651 O O . ASP A 1 85 ? -4.291 -0.058 -10.076 1.00 97.00 85 ASP A O 1
ATOM 655 N N . GLY A 1 86 ? -3.587 -0.478 -7.988 1.00 97.50 86 GLY A N 1
ATOM 656 C CA . GLY A 1 86 ? -4.691 -1.382 -7.650 1.00 97.50 86 GLY A CA 1
ATOM 657 C C . GLY A 1 86 ? -6.069 -0.708 -7.642 1.00 97.50 86 GLY A C 1
ATOM 658 O O . GLY A 1 86 ? -7.055 -1.306 -8.076 1.00 97.50 86 GLY A O 1
ATOM 659 N N . PHE A 1 87 ? -6.158 0.547 -7.194 1.00 97.25 87 PHE A N 1
ATOM 660 C CA . PHE A 1 87 ? -7.398 1.328 -7.239 1.00 97.25 87 PHE A CA 1
ATOM 661 C C . PHE A 1 87 ? -7.809 1.645 -8.682 1.00 97.25 87 PHE A C 1
ATOM 663 O O . PHE A 1 87 ? -8.966 1.434 -9.048 1.00 97.25 87 PHE A O 1
ATOM 670 N N . LYS A 1 88 ? -6.867 2.078 -9.529 1.00 97.12 88 LYS A N 1
ATOM 671 C CA . LYS A 1 88 ? -7.125 2.316 -10.959 1.00 97.12 88 LYS A CA 1
ATOM 672 C C . LYS A 1 88 ? -7.572 1.041 -11.672 1.00 97.12 88 LYS A C 1
ATOM 674 O O . LYS A 1 88 ? -8.561 1.058 -12.400 1.00 97.12 88 LYS A O 1
ATOM 679 N N . GLN A 1 89 ? -6.888 -0.077 -11.420 1.00 97.06 89 GLN A N 1
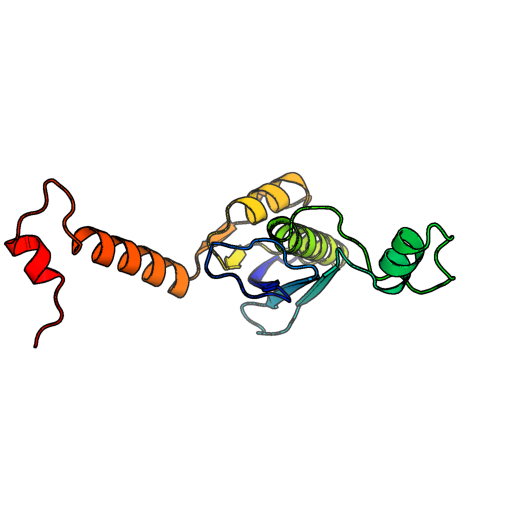ATOM 680 C CA . GLN A 1 89 ? -7.246 -1.358 -12.027 1.00 97.06 89 GLN A CA 1
ATOM 681 C C . GLN A 1 89 ? -8.644 -1.824 -11.604 1.00 97.06 89 GLN A C 1
ATOM 683 O O . GLN A 1 89 ? -9.376 -2.372 -12.424 1.00 97.06 89 GLN A O 1
ATOM 688 N N . SER A 1 90 ? -9.042 -1.581 -10.351 1.00 96.38 90 SER A N 1
ATOM 689 C CA . SER A 1 90 ? -10.383 -1.949 -9.891 1.00 96.38 90 SER A CA 1
ATOM 690 C C . SER A 1 90 ? -11.480 -1.261 -10.705 1.00 96.38 90 SER A C 1
ATOM 692 O O . SER A 1 90 ? -12.420 -1.928 -11.139 1.00 96.38 90 SER A O 1
ATOM 694 N N . GLU A 1 91 ? -11.318 0.032 -11.002 1.00 94.94 91 GLU A N 1
ATOM 695 C CA . GLU A 1 91 ? -12.301 0.791 -11.776 1.00 94.94 91 GLU A CA 1
ATOM 696 C C . GLU A 1 91 ? -12.373 0.317 -13.225 1.00 94.94 91 GLU A C 1
ATOM 698 O O . GLU A 1 91 ? -13.473 0.176 -13.759 1.00 94.94 91 GLU A O 1
ATOM 703 N N . HIS A 1 92 ? -11.229 -0.016 -13.831 1.00 94.75 92 HIS A N 1
ATOM 704 C CA . HIS A 1 92 ? -11.196 -0.640 -15.157 1.00 94.75 92 HIS A CA 1
ATOM 705 C C . HIS A 1 92 ? -11.944 -1.982 -15.185 1.00 94.75 92 HIS A C 1
ATOM 707 O O . HIS A 1 92 ? -12.567 -2.318 -16.188 1.00 94.75 92 HIS A O 1
ATOM 713 N N . ASN A 1 93 ? -11.945 -2.713 -14.069 1.00 94.19 93 ASN A N 1
ATOM 714 C CA . ASN A 1 93 ? -12.675 -3.970 -13.904 1.00 94.19 93 ASN A CA 1
ATOM 715 C C . ASN A 1 93 ? -14.137 -3.771 -13.451 1.00 94.19 93 ASN A C 1
ATOM 717 O O . ASN A 1 93 ? -14.808 -4.740 -13.095 1.00 94.19 93 ASN A O 1
ATOM 721 N N . GLY A 1 94 ? -14.644 -2.534 -13.431 1.00 95.50 94 GLY A N 1
ATOM 722 C CA . GLY A 1 94 ? -16.025 -2.237 -13.055 1.00 95.50 94 GLY A CA 1
ATOM 723 C C . GLY A 1 94 ? -16.306 -2.341 -11.554 1.00 95.50 94 GLY A C 1
ATOM 724 O O . GLY A 1 94 ? -17.440 -2.615 -11.167 1.00 95.50 94 GLY A O 1
ATOM 725 N N . LEU A 1 95 ? -15.307 -2.113 -10.697 1.00 95.69 95 LEU A N 1
ATOM 726 C CA . LEU A 1 95 ? -15.429 -2.115 -9.238 1.00 95.69 95 LEU A CA 1
ATOM 727 C C . LEU A 1 95 ? -14.772 -0.863 -8.649 1.00 95.69 95 LEU A C 1
ATOM 729 O O . LEU A 1 95 ? -13.722 -0.435 -9.099 1.00 95.69 95 LEU A O 1
ATOM 733 N N . ARG A 1 96 ? -15.350 -0.271 -7.605 1.00 97.00 96 ARG A N 1
ATOM 734 C CA . ARG A 1 96 ? -14.709 0.825 -6.862 1.00 97.00 96 ARG A CA 1
ATOM 735 C C . ARG A 1 96 ? -14.447 0.441 -5.415 1.00 97.00 96 ARG A C 1
ATOM 737 O O . ARG A 1 96 ? -15.222 -0.269 -4.774 1.00 97.00 96 ARG A O 1
ATOM 744 N N . TYR A 1 97 ? -13.374 0.974 -4.856 1.00 97.25 97 TYR A N 1
ATOM 745 C CA . TYR A 1 97 ? -13.078 0.845 -3.430 1.00 97.25 97 TYR A CA 1
ATOM 746 C C . TYR A 1 97 ? -13.561 2.086 -2.681 1.00 97.25 97 TYR A C 1
ATOM 748 O O . TYR A 1 97 ? -12.947 3.141 -2.763 1.00 97.25 97 TYR A O 1
ATOM 756 N N . LYS A 1 98 ? -14.674 1.974 -1.951 1.00 95.88 98 LYS A N 1
ATOM 757 C CA . LYS A 1 98 ? -15.264 3.099 -1.208 1.00 95.88 98 LYS A CA 1
ATOM 758 C C . LYS A 1 98 ? -14.525 3.391 0.092 1.00 95.88 98 LYS A C 1
ATOM 760 O O . LYS A 1 98 ? -14.370 4.549 0.457 1.00 95.88 98 LYS A O 1
ATOM 765 N N . ARG A 1 99 ? -14.110 2.342 0.807 1.00 96.06 99 ARG A N 1
ATOM 766 C CA . ARG A 1 99 ? -13.402 2.472 2.087 1.00 96.06 99 ARG A CA 1
ATOM 767 C C . ARG A 1 99 ? -12.083 1.734 2.032 1.00 96.06 99 ARG A C 1
ATOM 769 O O . ARG A 1 99 ? -12.080 0.548 1.703 1.00 96.06 99 ARG A O 1
ATOM 776 N N . LEU A 1 100 ? -11.016 2.426 2.403 1.00 95.38 100 LEU A N 1
ATOM 777 C CA . LEU A 1 100 ? -9.696 1.855 2.613 1.00 95.38 100 LEU A CA 1
ATOM 778 C C . LEU A 1 100 ? -9.461 1.694 4.111 1.00 95.38 100 LEU A C 1
ATOM 780 O O . LEU A 1 100 ? -9.345 2.687 4.829 1.00 95.38 100 LEU A O 1
ATOM 784 N N . ILE A 1 101 ? -9.408 0.448 4.569 1.00 94.25 101 ILE A N 1
ATOM 785 C CA . ILE A 1 101 ? -9.073 0.100 5.945 1.00 94.25 101 ILE A CA 1
ATOM 786 C C . ILE A 1 101 ? -7.608 -0.312 5.971 1.00 94.25 101 ILE A C 1
ATOM 788 O O . ILE A 1 101 ? -7.223 -1.271 5.308 1.00 94.25 101 ILE A O 1
ATOM 792 N N . GLY A 1 102 ? -6.789 0.388 6.735 1.00 90.19 102 GLY A N 1
ATOM 793 C CA . GLY A 1 102 ? -5.365 0.095 6.764 1.00 90.19 102 GLY A CA 1
ATOM 794 C C . GLY A 1 102 ? -4.633 0.978 7.746 1.00 90.19 102 GLY A C 1
ATOM 795 O O . GLY A 1 102 ? -5.218 1.492 8.708 1.00 90.19 102 GLY A O 1
ATOM 796 N N . ASP A 1 103 ? -3.348 1.136 7.488 1.00 81.50 103 ASP A N 1
ATOM 797 C CA . ASP A 1 103 ? -2.470 1.888 8.359 1.00 81.50 103 ASP A CA 1
ATOM 798 C C . ASP A 1 103 ? -2.682 3.399 8.236 1.00 81.50 103 ASP A C 1
ATOM 800 O O . ASP A 1 103 ? -3.207 3.945 7.257 1.00 81.50 103 ASP A O 1
ATOM 804 N N . GLY A 1 104 ? -2.252 4.091 9.287 1.00 69.00 104 GLY A N 1
ATOM 805 C CA . GLY A 1 104 ? -2.384 5.531 9.484 1.00 69.00 104 GLY A CA 1
ATOM 806 C C . GLY A 1 104 ? -1.612 6.413 8.508 1.00 69.00 104 GLY A C 1
ATOM 807 O O . GLY A 1 104 ? -1.520 7.617 8.727 1.00 69.00 104 GLY A O 1
ATOM 808 N N . ASP A 1 105 ? -1.147 5.874 7.386 1.00 74.88 105 ASP A N 1
ATOM 809 C CA . ASP A 1 105 ? -0.287 6.582 6.452 1.00 74.88 105 ASP A CA 1
ATOM 810 C C . ASP A 1 105 ? -1.059 7.620 5.630 1.00 74.88 105 ASP A C 1
ATOM 812 O O . ASP A 1 105 ? -1.975 7.334 4.855 1.00 74.88 105 ASP A O 1
ATOM 816 N N . THR A 1 106 ? -0.693 8.885 5.828 1.00 74.94 106 THR A N 1
ATOM 817 C CA . THR A 1 106 ? -1.311 10.045 5.170 1.00 74.94 106 THR A CA 1
ATOM 818 C C . THR A 1 106 ? -0.947 10.130 3.687 1.00 74.94 106 THR A C 1
ATOM 820 O O . THR A 1 106 ? -1.773 10.548 2.874 1.00 74.94 106 THR A O 1
ATOM 823 N N . ASN A 1 107 ? 0.251 9.667 3.313 1.00 84.56 107 ASN A N 1
ATOM 824 C CA . ASN A 1 107 ? 0.757 9.715 1.938 1.00 84.56 107 ASN A CA 1
ATOM 825 C C . ASN A 1 107 ? -0.061 8.854 0.964 1.00 84.56 107 ASN A C 1
ATOM 827 O O . ASN A 1 107 ? -0.301 9.276 -0.167 1.00 84.56 107 ASN A O 1
ATOM 831 N N . VAL A 1 108 ? -0.520 7.676 1.403 1.00 89.75 108 VAL A N 1
ATOM 832 C CA . VAL A 1 108 ? -1.336 6.764 0.583 1.00 89.75 108 VAL A CA 1
ATOM 833 C C . VAL A 1 108 ? -2.639 7.445 0.171 1.00 89.75 108 VAL A C 1
ATOM 835 O O . VAL A 1 108 ? -2.953 7.533 -1.016 1.00 89.75 108 VAL A O 1
ATOM 838 N N . MET A 1 109 ? -3.371 8.005 1.137 1.00 92.06 109 MET A N 1
ATOM 839 C CA . MET A 1 109 ? -4.652 8.658 0.859 1.00 92.06 109 MET A CA 1
ATOM 840 C C . MET A 1 109 ? -4.511 9.918 0.007 1.00 92.06 109 MET A C 1
ATOM 842 O O . MET A 1 109 ? -5.357 10.159 -0.852 1.00 92.06 109 MET A O 1
ATOM 846 N N . ALA A 1 110 ? -3.455 10.711 0.212 1.00 92.56 110 ALA A N 1
ATOM 847 C CA . ALA A 1 110 ? -3.180 11.878 -0.627 1.00 92.56 110 ALA A CA 1
ATOM 848 C C . ALA A 1 110 ? -2.979 11.478 -2.099 1.00 92.56 110 ALA A C 1
ATOM 850 O O . ALA A 1 110 ? -3.581 12.079 -2.993 1.00 92.56 110 ALA A O 1
ATOM 851 N N . LYS A 1 111 ? -2.191 10.427 -2.357 1.00 94.44 111 LYS A N 1
ATOM 852 C CA . LYS A 1 111 ? -1.982 9.902 -3.713 1.00 94.44 111 LYS A CA 1
ATOM 853 C C . LYS A 1 111 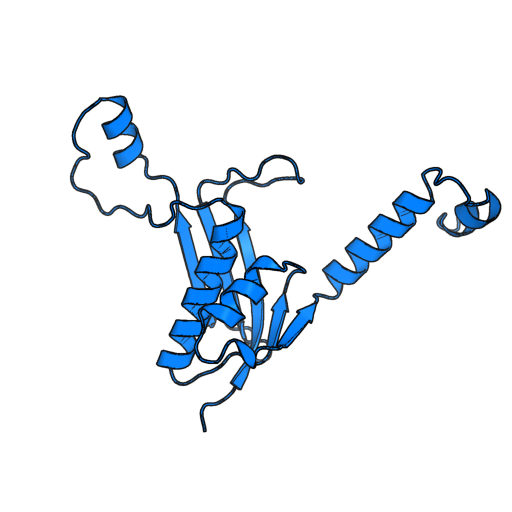? -3.253 9.304 -4.316 1.00 94.44 111 LYS A C 1
ATOM 855 O O . LYS A 1 111 ? -3.562 9.595 -5.465 1.00 94.44 111 LYS A O 1
ATOM 860 N N . ILE A 1 112 ? -4.038 8.543 -3.552 1.00 95.06 112 ILE A N 1
ATOM 861 C CA . ILE A 1 112 ? -5.313 7.995 -4.045 1.00 95.06 112 ILE A CA 1
ATOM 862 C C . ILE A 1 112 ? -6.255 9.123 -4.471 1.00 95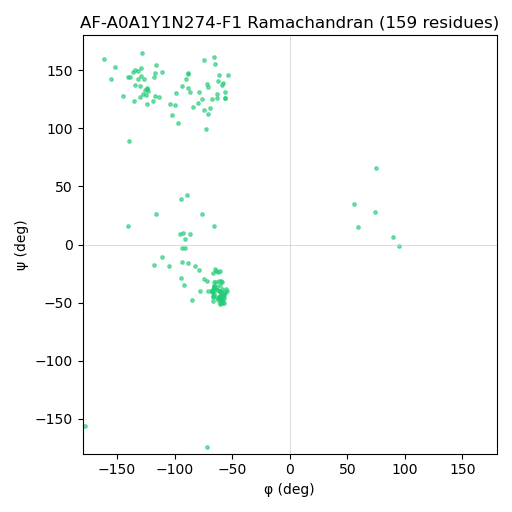.06 112 ILE A C 1
ATOM 864 O O . ILE A 1 112 ? -6.779 9.097 -5.579 1.00 95.06 112 ILE A O 1
ATOM 868 N N . ARG A 1 113 ? -6.423 10.152 -3.633 1.00 94.88 113 ARG A N 1
ATOM 869 C CA . ARG A 1 113 ? -7.313 11.287 -3.925 1.00 94.88 113 ARG A CA 1
ATOM 870 C C . ARG A 1 113 ? -6.917 12.083 -5.165 1.00 94.88 113 ARG A C 1
ATOM 872 O O . ARG A 1 113 ? -7.793 12.646 -5.808 1.00 94.88 113 ARG A O 1
ATOM 879 N N . THR A 1 114 ? -5.624 12.153 -5.468 1.00 95.81 114 THR A N 1
ATOM 880 C CA . THR A 1 114 ? -5.094 12.949 -6.584 1.00 95.81 114 THR A CA 1
ATOM 881 C C . THR A 1 114 ? -4.968 12.150 -7.877 1.00 95.81 114 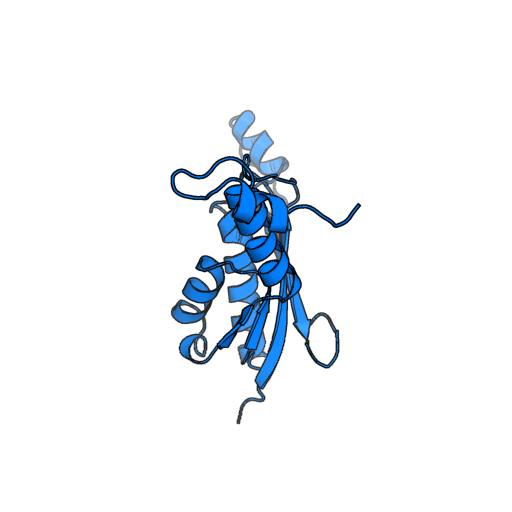THR A C 1
ATOM 883 O O . THR A 1 114 ? -5.167 12.706 -8.951 1.00 95.81 114 THR A O 1
ATOM 886 N N . MET A 1 115 ? -4.642 10.856 -7.796 1.00 96.19 115 MET A N 1
ATOM 887 C CA . MET A 1 115 ? -4.291 10.042 -8.964 1.00 96.19 115 MET A CA 1
ATOM 888 C C . MET A 1 115 ? -5.385 9.067 -9.406 1.00 96.19 115 MET A C 1
ATOM 890 O O . MET A 1 115 ? -5.308 8.565 -10.527 1.00 96.19 115 MET A O 1
ATOM 894 N N . VAL A 1 116 ? -6.366 8.749 -8.556 1.00 96.44 116 VAL A N 1
ATOM 895 C CA . VAL A 1 116 ? -7.466 7.825 -8.881 1.00 96.44 116 VAL A CA 1
ATOM 896 C C . VAL A 1 116 ? -8.706 8.643 -9.266 1.00 96.44 116 VAL A C 1
ATOM 898 O O . VAL A 1 116 ? -9.085 9.518 -8.487 1.00 96.44 116 VAL A O 1
ATOM 901 N N . PRO A 1 117 ? -9.389 8.364 -10.396 1.00 94.19 117 PRO A N 1
ATOM 902 C CA . PRO A 1 117 ? -10.528 9.170 -10.859 1.00 94.19 117 PRO A CA 1
ATOM 903 C C . PRO A 1 117 ? -11.659 9.326 -9.833 1.00 94.19 117 PRO A C 1
ATOM 905 O O . PRO A 1 117 ? -12.221 10.407 -9.680 1.00 94.19 117 PRO A O 1
ATOM 908 N N . TYR A 1 118 ? -11.964 8.267 -9.078 1.00 95.50 118 TYR A N 1
ATOM 909 C CA . TYR A 1 118 ? -12.953 8.291 -7.990 1.00 95.50 118 TYR A CA 1
ATOM 910 C C . TYR A 1 118 ? -12.333 8.526 -6.600 1.00 95.50 118 TYR A C 1
ATOM 912 O O . TYR A 1 118 ? -13.019 8.413 -5.581 1.00 95.50 118 TYR A O 1
ATOM 920 N N . GLY A 1 119 ? -11.042 8.859 -6.535 1.00 94.88 119 GLY A N 1
ATOM 921 C CA . GLY A 1 119 ? -10.247 8.936 -5.309 1.00 94.88 119 GLY A CA 1
ATOM 922 C C . GLY A 1 119 ? -10.779 9.919 -4.265 1.00 94.88 119 GLY A C 1
ATOM 923 O O . GLY A 1 119 ? -10.663 9.665 -3.067 1.00 94.88 119 GLY A O 1
ATOM 924 N N . SER A 1 120 ? -11.411 11.015 -4.695 1.00 94.62 120 SER A N 1
ATOM 925 C CA . SER A 1 120 ? -12.033 12.012 -3.808 1.00 94.62 120 SER A CA 1
ATOM 926 C C . SER A 1 120 ? -13.183 11.447 -2.967 1.00 94.62 120 SER A C 1
ATOM 928 O O . SER A 1 120 ? -13.468 11.969 -1.892 1.00 94.62 120 SER A O 1
ATOM 930 N N . THR A 1 121 ? -13.807 10.357 -3.423 1.00 94.38 121 THR A N 1
ATOM 931 C CA . THR A 1 121 ? -14.921 9.683 -2.737 1.00 94.38 121 THR A CA 1
ATOM 932 C C . THR A 1 121 ? -14.469 8.581 -1.775 1.00 94.38 121 THR A C 1
ATOM 934 O O . THR A 1 121 ? -15.302 7.976 -1.101 1.00 94.38 121 THR A O 1
ATOM 937 N N . VAL A 1 122 ? -13.161 8.301 -1.708 1.00 95.56 122 VAL A N 1
ATOM 938 C CA . VAL A 1 122 ? -12.605 7.226 -0.881 1.00 95.56 122 VAL A CA 1
ATOM 939 C C . VAL A 1 122 ? -12.492 7.678 0.575 1.00 95.56 122 VAL A C 1
ATOM 941 O O . VAL A 1 122 ? -11.791 8.638 0.910 1.00 95.56 122 VAL A O 1
ATOM 944 N N . GLU A 1 123 ? -13.152 6.935 1.457 1.00 94.81 123 GLU A N 1
ATOM 945 C CA . GLU A 1 123 ? -13.086 7.096 2.906 1.00 94.81 123 GLU A CA 1
ATOM 946 C C . GLU A 1 123 ? -11.899 6.303 3.467 1.00 94.81 123 GLU A C 1
ATOM 948 O O . GLU A 1 123 ? -11.733 5.113 3.183 1.00 94.81 123 GLU A O 1
ATOM 953 N N . LYS A 1 124 ? -11.086 6.949 4.304 1.00 91.88 124 LYS A N 1
ATOM 954 C CA . LYS A 1 124 ? -10.047 6.264 5.076 1.00 91.88 124 LYS A CA 1
ATOM 955 C C . LYS A 1 124 ? -10.634 5.771 6.394 1.00 91.88 124 LYS A C 1
ATOM 957 O O . LYS A 1 124 ? -11.298 6.537 7.087 1.00 91.88 124 LYS A O 1
ATOM 962 N N . VAL A 1 125 ? -10.340 4.529 6.759 1.00 93.38 125 VAL A N 1
ATOM 963 C CA . VAL A 1 125 ? -10.687 3.949 8.056 1.00 93.38 125 VAL A CA 1
ATOM 964 C C . VAL A 1 125 ? -9.412 3.437 8.714 1.00 93.38 125 VAL A C 1
ATOM 966 O O . VAL A 1 125 ? -8.709 2.592 8.164 1.00 93.38 125 VAL A O 1
ATOM 969 N N . GLU A 1 126 ? -9.108 3.962 9.894 1.00 90.38 126 GLU A N 1
ATOM 970 C CA . GLU A 1 126 ? -7.917 3.579 10.649 1.00 90.38 126 GLU A CA 1
ATOM 971 C C . GLU A 1 126 ? -8.057 2.170 11.239 1.00 90.38 126 GLU A C 1
ATOM 973 O O . GLU A 1 126 ? -9.107 1.788 11.766 1.00 90.38 126 GLU A O 1
ATOM 978 N N . CYS A 1 127 ? -6.982 1.387 11.170 1.00 89.00 127 CYS A N 1
ATOM 979 C CA . CYS A 1 127 ? -6.923 0.072 11.792 1.00 89.00 127 CYS A CA 1
ATOM 980 C C . CYS A 1 127 ? -6.938 0.188 13.327 1.00 89.00 127 CYS A C 1
ATOM 982 O O . CYS A 1 127 ? -6.065 0.824 13.920 1.00 89.00 127 CYS A O 1
ATOM 984 N N . VAL A 1 128 ? -7.877 -0.502 13.988 1.00 88.88 128 VAL A N 1
ATOM 985 C CA . VAL A 1 128 ? -8.031 -0.490 15.459 1.00 88.88 128 VAL A CA 1
ATOM 986 C C . VAL A 1 128 ? -6.732 -0.871 16.173 1.00 88.88 128 VAL A C 1
ATOM 988 O O . VAL A 1 128 ? -6.358 -0.229 17.153 1.00 88.88 128 VAL A O 1
ATOM 991 N N . ASN A 1 129 ? -5.997 -1.859 15.655 1.00 88.31 129 ASN A N 1
ATOM 992 C CA . ASN A 1 129 ? -4.713 -2.270 16.228 1.00 88.31 129 ASN A CA 1
ATOM 993 C C . ASN A 1 129 ? -3.693 -1.125 16.203 1.00 88.31 129 ASN A C 1
ATOM 995 O O . ASN A 1 129 ? -2.965 -0.912 17.175 1.00 88.31 129 ASN A O 1
ATOM 999 N N . HIS A 1 130 ? -3.666 -0.357 15.113 1.00 83.69 130 HIS A N 1
ATOM 1000 C CA . HIS A 1 130 ? -2.803 0.809 14.985 1.00 83.69 130 HIS A CA 1
ATOM 1001 C C . HIS A 1 130 ? -3.265 1.969 15.869 1.00 83.69 130 HIS A C 1
ATOM 1003 O O . HIS A 1 130 ? -2.426 2.580 16.535 1.00 83.69 130 HIS A O 1
ATOM 1009 N N . CYS A 1 131 ? -4.574 2.217 15.979 1.00 87.81 131 CYS A N 1
ATOM 1010 C CA . CYS A 1 131 ? -5.125 3.193 16.922 1.00 87.81 131 CYS A CA 1
ATOM 1011 C C . CYS A 1 131 ? -4.710 2.881 18.366 1.00 87.81 131 CYS A C 1
ATOM 1013 O O . CYS A 1 131 ? -4.171 3.750 19.053 1.00 87.81 131 CYS A O 1
ATOM 1015 N N . LEU A 1 132 ? -4.894 1.632 18.805 1.00 89.88 132 LEU A N 1
ATOM 1016 C CA . LEU A 1 132 ? -4.531 1.189 20.151 1.00 89.88 132 LEU A CA 1
ATOM 1017 C C . LEU A 1 132 ? -3.025 1.305 20.389 1.00 89.88 132 LEU A C 1
ATOM 1019 O O . LEU A 1 132 ? -2.606 1.907 21.371 1.00 89.88 132 LEU A O 1
ATOM 1023 N N . LYS A 1 133 ? -2.195 0.818 19.460 1.00 87.19 133 LYS A N 1
ATOM 1024 C CA . LYS A 1 133 ? -0.732 0.912 19.564 1.00 87.19 133 LYS A CA 1
ATOM 1025 C C . LYS A 1 133 ? -0.252 2.360 19.693 1.00 87.19 133 LYS A C 1
ATOM 1027 O O . LYS A 1 133 ? 0.620 2.644 20.517 1.00 87.19 133 LYS A O 1
ATOM 1032 N N . ASN A 1 134 ? -0.817 3.273 18.904 1.00 86.38 134 ASN A N 1
ATOM 1033 C CA . ASN A 1 134 ? -0.479 4.694 18.956 1.00 86.38 134 ASN A CA 1
ATOM 1034 C C . ASN A 1 134 ? -0.914 5.331 20.280 1.00 86.38 134 ASN A C 1
ATOM 1036 O O . ASN A 1 134 ? -0.127 6.043 20.905 1.00 86.38 134 ASN A O 1
ATOM 1040 N N . PHE A 1 135 ? -2.126 5.027 20.745 1.00 88.56 135 PHE A N 1
ATOM 1041 C CA . PHE A 1 135 ? -2.625 5.494 22.035 1.00 88.56 135 PHE A CA 1
ATOM 1042 C C . PHE A 1 135 ? -1.741 5.003 23.191 1.00 88.56 135 PHE A C 1
ATOM 1044 O O . PHE A 1 135 ? -1.230 5.802 23.976 1.00 88.56 135 PHE A O 1
ATOM 1051 N N . THR A 1 136 ? -1.451 3.702 23.234 1.00 88.38 136 THR A N 1
ATOM 1052 C CA . THR A 1 136 ? -0.589 3.079 24.242 1.00 88.38 136 THR A CA 1
ATOM 1053 C C . THR A 1 136 ? 0.828 3.660 24.233 1.00 88.38 136 THR A C 1
ATOM 1055 O O . THR A 1 136 ? 1.382 3.944 25.296 1.00 88.38 136 THR A O 1
ATOM 1058 N N . LYS A 1 137 ? 1.420 3.906 23.056 1.00 86.56 137 LYS A N 1
ATOM 1059 C CA . LYS A 1 137 ? 2.737 4.557 22.936 1.00 86.56 137 LYS A CA 1
ATOM 1060 C C . LYS A 1 137 ? 2.758 5.929 23.622 1.00 86.56 137 LYS A C 1
ATOM 1062 O O . LYS A 1 137 ? 3.713 6.230 24.338 1.00 86.56 137 LYS A O 1
ATOM 1067 N N . ASN A 1 138 ? 1.711 6.733 23.435 1.00 86.62 138 ASN A N 1
ATOM 1068 C CA . ASN A 1 138 ? 1.598 8.054 24.055 1.00 86.62 138 ASN A CA 1
ATOM 1069 C C . ASN A 1 138 ? 1.432 7.961 25.579 1.00 86.62 138 ASN A C 1
ATOM 1071 O O . ASN A 1 138 ? 2.084 8.708 26.308 1.00 86.62 138 ASN A O 1
ATOM 1075 N N . LEU A 1 139 ? 0.650 6.996 26.076 1.00 87.00 139 LEU A N 1
ATOM 1076 C CA . LEU A 1 139 ? 0.528 6.743 27.517 1.00 87.00 139 LEU A CA 1
ATOM 1077 C C . LEU A 1 139 ? 1.878 6.375 28.155 1.00 87.00 139 LEU A C 1
ATOM 1079 O O . LEU A 1 139 ? 2.253 6.923 29.193 1.00 87.00 139 LEU A O 1
ATOM 1083 N N . TYR A 1 140 ? 2.664 5.504 27.515 1.00 85.50 140 TYR A N 1
ATOM 1084 C CA . TYR A 1 140 ? 4.005 5.171 28.006 1.00 85.50 140 TYR A CA 1
ATOM 1085 C C . TYR A 1 140 ? 4.977 6.355 27.952 1.00 85.50 140 TYR A C 1
ATOM 1087 O O . TYR A 1 140 ? 5.851 6.458 28.815 1.00 85.50 140 TYR A O 1
ATOM 1095 N N . ALA A 1 141 ? 4.837 7.258 26.978 1.00 84.50 141 ALA A N 1
ATOM 1096 C CA . ALA A 1 141 ? 5.629 8.484 26.932 1.00 84.50 141 ALA A CA 1
ATOM 1097 C C . ALA A 1 141 ? 5.318 9.390 28.136 1.00 84.50 141 ALA A C 1
ATOM 1099 O O . ALA A 1 141 ? 6.245 9.831 28.812 1.00 84.50 141 ALA A O 1
ATOM 1100 N N . ILE A 1 142 ? 4.035 9.571 28.472 1.00 84.00 142 ILE A N 1
ATOM 1101 C CA . ILE A 1 142 ? 3.581 10.327 29.655 1.00 84.00 142 ILE A CA 1
ATOM 1102 C C . ILE A 1 142 ? 4.175 9.752 30.950 1.00 84.00 142 ILE A C 1
ATOM 1104 O O . ILE A 1 142 ? 4.635 10.496 31.822 1.00 84.00 142 ILE A O 1
ATOM 1108 N N . LYS A 1 143 ? 4.244 8.420 31.059 1.00 80.62 143 LYS A N 1
ATOM 1109 C CA . LYS A 1 143 ? 4.850 7.730 32.207 1.00 80.62 143 LYS A CA 1
ATOM 1110 C C . LYS A 1 143 ? 6.342 8.059 32.397 1.00 80.62 143 LYS A C 1
ATOM 1112 O O . LYS A 1 143 ? 6.792 8.156 33.538 1.00 80.62 143 LYS A O 1
ATOM 1117 N N . LYS A 1 144 ? 7.112 8.271 31.321 1.00 79.50 144 LYS A N 1
ATOM 1118 C CA . LYS A 1 144 ? 8.586 8.431 31.327 1.00 79.50 144 LYS A CA 1
ATOM 1119 C C . LYS A 1 144 ? 9.116 9.802 31.815 1.00 79.50 144 LYS A C 1
ATOM 1121 O O . LYS A 1 144 ? 10.244 10.144 31.492 1.00 79.50 144 LYS A O 1
ATOM 1126 N N . ASN A 1 145 ? 8.374 10.533 32.656 1.00 66.38 145 ASN A N 1
ATOM 1127 C CA . ASN A 1 145 ? 8.656 11.906 33.140 1.00 66.38 145 ASN A CA 1
ATOM 1128 C C . ASN A 1 145 ? 8.405 13.018 32.103 1.00 66.38 145 ASN A C 1
ATOM 1130 O O . ASN A 1 145 ? 9.320 13.739 31.713 1.00 66.38 145 ASN A O 1
ATOM 1134 N N . VAL A 1 146 ? 7.145 13.225 31.712 1.00 74.75 146 VAL A N 1
ATOM 1135 C CA . VAL A 1 146 ? 6.758 14.458 31.003 1.00 74.75 146 VAL A CA 1
ATOM 1136 C C . VAL A 1 146 ? 6.606 15.614 32.000 1.00 74.75 146 VAL A C 1
ATOM 1138 O O . VAL A 1 146 ? 5.956 15.478 33.041 1.00 74.75 146 VAL A O 1
ATOM 1141 N N . LYS A 1 147 ? 7.219 16.761 31.681 1.00 75.56 147 LYS A N 1
ATOM 1142 C CA . LYS A 1 147 ? 7.146 18.006 32.464 1.00 75.56 147 LYS A CA 1
ATOM 1143 C C . LYS A 1 147 ? 5.670 18.405 32.645 1.00 75.56 147 LYS A C 1
ATOM 1145 O O . LYS A 1 147 ? 4.944 18.492 31.663 1.00 75.56 147 LYS A O 1
ATOM 1150 N N . GLY A 1 148 ? 5.228 18.619 33.886 1.00 74.88 148 GLY A N 1
ATOM 1151 C CA . GLY A 1 148 ? 3.835 18.980 34.203 1.00 74.88 148 GLY A CA 1
ATOM 1152 C C . GLY A 1 148 ? 2.907 17.815 34.578 1.00 74.88 148 GLY A C 1
ATOM 1153 O O . GLY A 1 148 ? 1.756 18.058 34.923 1.00 74.88 148 GLY A O 1
ATOM 1154 N N . VAL A 1 149 ? 3.387 16.563 34.578 1.00 79.19 149 VAL A N 1
ATOM 1155 C CA . VAL A 1 149 ? 2.591 15.394 35.000 1.00 79.19 149 VAL A CA 1
ATOM 1156 C C . VAL A 1 149 ? 3.011 14.925 36.398 1.00 79.19 149 VAL A C 1
ATOM 1158 O O . VAL A 1 149 ? 4.166 14.558 36.633 1.00 79.19 149 VAL A O 1
ATOM 1161 N N . THR A 1 150 ? 2.065 14.912 37.343 1.00 81.44 150 THR A N 1
ATOM 1162 C CA . THR A 1 150 ? 2.323 14.534 38.744 1.00 81.44 150 THR A CA 1
ATOM 1163 C C . THR A 1 150 ? 2.730 13.060 38.886 1.00 81.44 150 THR A C 1
ATOM 1165 O O . THR A 1 150 ? 2.392 12.211 38.060 1.00 81.44 150 THR A O 1
ATOM 1168 N N . LEU A 1 151 ? 3.458 12.725 39.958 1.00 78.19 151 LEU A N 1
ATOM 1169 C CA . LEU A 1 151 ? 3.817 11.334 40.289 1.00 78.19 151 LEU A CA 1
ATOM 1170 C C . LEU A 1 151 ? 2.578 10.434 40.426 1.00 78.19 151 LEU A C 1
ATOM 1172 O O . LEU A 1 151 ? 2.568 9.329 39.890 1.00 78.19 151 LEU A O 1
ATOM 1176 N N . ARG A 1 152 ? 1.513 10.937 41.065 1.00 80.44 152 ARG A N 1
ATOM 1177 C CA . ARG A 1 152 ? 0.243 10.218 41.251 1.00 80.44 152 ARG A CA 1
ATOM 1178 C C . ARG A 1 152 ? -0.417 9.855 39.918 1.00 80.44 152 ARG A C 1
ATOM 1180 O O . ARG A 1 152 ? -0.824 8.714 39.732 1.00 80.44 152 ARG A O 1
ATOM 1187 N N . ALA A 1 153 ? -0.461 10.785 38.963 1.00 79.44 153 ALA A N 1
ATOM 1188 C CA . ALA A 1 153 ? -1.003 10.513 37.629 1.00 79.44 153 ALA A CA 1
ATOM 1189 C C . ALA A 1 153 ? -0.183 9.455 36.866 1.00 79.44 153 ALA A C 1
ATOM 1191 O O . ALA A 1 153 ? -0.735 8.662 36.110 1.00 79.44 153 ALA A O 1
ATOM 1192 N N . ARG A 1 154 ? 1.135 9.388 37.096 1.00 76.38 154 ARG A N 1
ATOM 1193 C CA . ARG A 1 154 ? 2.004 8.361 36.494 1.00 76.38 154 ARG A CA 1
ATOM 1194 C C . ARG A 1 154 ? 1.843 6.984 37.135 1.00 76.38 154 ARG A C 1
ATOM 1196 O O . ARG A 1 154 ? 2.021 5.979 36.448 1.00 76.38 154 ARG A O 1
ATOM 1203 N N . GLN A 1 155 ? 1.502 6.927 38.421 1.00 79.94 155 GLN A N 1
ATOM 1204 C CA . GLN A 1 155 ? 1.199 5.674 39.114 1.00 79.94 155 GLN A CA 1
ATOM 1205 C C . GLN A 1 155 ? -0.075 5.017 38.568 1.00 79.94 155 GLN A C 1
ATOM 1207 O O . GLN A 1 155 ? -0.063 3.806 38.396 1.00 79.94 155 GLN A O 1
ATOM 1212 N N . LEU A 1 156 ? -1.090 5.797 38.166 1.00 81.06 156 LEU A N 1
ATOM 1213 C CA . LEU A 1 156 ? -2.304 5.285 37.498 1.00 81.06 156 LEU A CA 1
ATOM 1214 C C . LEU A 1 156 ? -2.025 4.574 36.160 1.00 81.06 156 LEU A C 1
ATOM 1216 O O . LEU A 1 156 ? -2.831 3.778 35.701 1.00 81.06 156 LEU A O 1
ATOM 1220 N N . LEU A 1 157 ? -0.889 4.867 35.516 1.00 77.31 157 LEU A N 1
ATOM 1221 C CA . LEU A 1 157 ? -0.449 4.223 34.270 1.00 77.31 157 LEU A CA 1
ATOM 1222 C C . LEU A 1 157 ? 0.459 3.007 34.525 1.00 77.31 157 LEU A C 1
ATOM 1224 O O . LEU A 1 157 ? 1.148 2.520 33.620 1.00 77.31 157 LEU A O 1
ATOM 1228 N N . SER A 1 158 ? 0.568 2.563 35.774 1.00 74.12 158 SER A N 1
ATOM 1229 C CA . SER A 1 158 ? 1.259 1.324 36.114 1.00 74.12 158 SER A CA 1
ATOM 1230 C C . SER A 1 158 ? 0.240 0.195 36.173 1.00 74.12 158 SER A C 1
ATOM 1232 O O . SER A 1 158 ? -0.844 0.420 36.695 1.00 74.12 158 SER A O 1
ATOM 1234 N N . PRO A 1 159 ? 0.555 -0.983 35.609 1.00 72.31 159 PRO A N 1
ATOM 1235 C CA . PRO A 1 159 ? -0.321 -2.133 35.763 1.00 72.31 159 PRO A CA 1
ATOM 1236 C C . PRO A 1 159 ? -0.498 -2.421 37.254 1.00 72.31 159 PRO A C 1
ATOM 1238 O O . PRO A 1 159 ? 0.474 -2.316 38.014 1.00 72.31 159 PRO A O 1
ATOM 1241 N N . ASP A 1 160 ? -1.727 -2.750 37.647 1.00 71.94 160 ASP A N 1
ATOM 1242 C CA . ASP A 1 160 ? -2.005 -3.262 38.983 1.00 71.94 160 ASP A CA 1
ATOM 1243 C C . ASP A 1 160 ? -1.131 -4.503 39.205 1.00 71.94 160 ASP A C 1
ATOM 1245 O O . ASP A 1 160 ? -0.981 -5.339 38.307 1.00 71.94 160 ASP A O 1
ATOM 1249 N N . LYS A 1 161 ? -0.448 -4.535 40.351 1.00 56.28 161 LYS A N 1
ATOM 1250 C CA . LYS A 1 161 ? 0.417 -5.653 40.735 1.00 56.28 161 LYS A CA 1
ATOM 1251 C C . LYS A 1 161 ? -0.406 -6.871 41.115 1.00 56.28 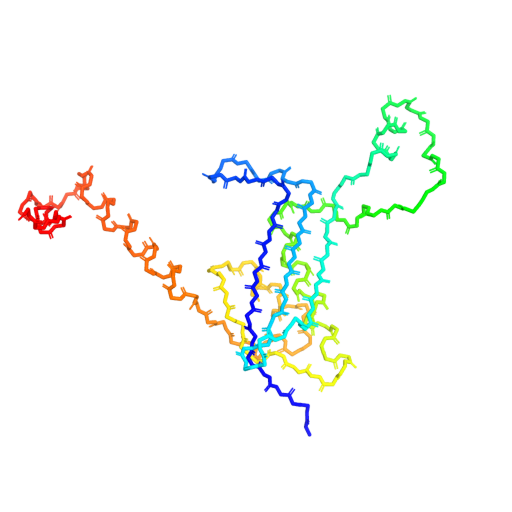161 LYS A C 1
ATOM 1253 O O . LYS A 1 161 ? -1.445 -6.674 41.779 1.00 56.28 161 LYS A O 1
#

Mean predicted aligned error: 6.81 Å

InterPro domains:
  IPR013087 Zinc finger C2H2-type [PS00028] (49-71)
  IPR049012 Mutator-like transposase domain [PF20700] (1-159)

Secondary structure (DSSP, 8-state):
---EEEEEEEEEESS--SSS----SEEEEEEEETTT--EEEEEEEES--HHHHHHHHHTSPPPS--------S-HHHHHHHHHHHHHHHHHHTT-EEEEEEE---HHHHHHHHHHSTTGGGPEEEE-HHHHHHHHHHHHHHHHTT-TT--HHHHHTTSPP-

Foldseek 3Di:
DQAEAAWEKDKDAPDDDPPPDQAGQKMKMWIAGPVVRHTQFIDMAGQDDPQVVVCVVVVHDRDDDDDRHDDDDTSVCGRLVRVLVSQQVQVVVRYHYQEYEYAPDPSSLVSQCVRHPCSVNHHYDYDPVNVVVVVLVVLVVLLVDDPPRDPVNNVVSDPDD

Nearest PDB structures (foldseek):
  4fw1-assembly1_A  TM=5.123E-01  e=3.667E-03  Rous sarcoma virus - Prague C
  6qbv-assembly2_D  TM=5.121E-01  e=9.170E-03  Human T-lymphotropic virus 2
  6qbv-assembly1_A  TM=4.752E-01  e=1.116E-02  Human T-lymphotropic virus 2
  3puf-assembly5_M  TM=4.235E-01  e=5.029E-02  Homo sapiens
  3puf-assembly6_P  TM=3.628E-01  e=4.711E-02  Homo sapiens